Protein AF-A0A1K1QXY0-F1 (afdb_monomer_lite)

Sequence (176 aa):
MKKITLIMVLMLGVLTISAQEKPRDSKDAKHKTHRKKGGKKGMHRMAQFTPEQIAVLQTKRMTLALDLSDAQQSKIKTLNLKNAELIQQKREERKDKKERTKLSPEKKYAIANAKLDHQIEHKRALQKILSKEQYAQWDKMHKRKSHTLKKRGMHNAKDRKDRKDRMEKREKTMKS

Foldseek 3Di:
DDDDDDDDDDDDDDDDDDDDDDPPDDPPVPPPPPPVCVVVPVVVVVVPDDLLRQLLVVLVVLCVQQVADPQLSVLSSVLSSVVSVVVVVVVVVVVVCPDPDDDDPVRVVVVVVVVVVSVVVSLVSCPVRDDPVSSVSVVVVVVVVVVVVVVVVVVVVVVVVVVVVVVVVVVVVVVD

Secondary structure (DSSP, 8-state):
--------------------------TTTT------THHHHHHHHHTSS-HHHHHHHHHHHHHHHH---HHHHHHHHHHHHHHHHHHHHHHHHHHS--S-PPPPHHHHHHHHHHHHHHHHHHHHHHHHHS-HHHHHHHHHHHHHHHHHHHHHHHHHHHHHHHHHHHHHHHHHHH--

pLDDT: mean 78.33, std 22.55, range [33.69, 98.56]

InterPro domains:
  IPR032612 Protein of unknown function DUF4890 [PF16231] (44-138)

Structure (mmCIF, N/CA/C/O backbone):
data_AF-A0A1K1QXY0-F1
#
_entry.id   AF-A0A1K1QXY0-F1
#
loop_
_atom_site.group_PDB
_atom_site.id
_atom_site.type_symbol
_atom_site.label_atom_id
_atom_site.label_alt_id
_atom_site.label_comp_id
_atom_site.label_asym_id
_atom_site.label_entity_id
_atom_site.label_seq_id
_atom_site.pdbx_PDB_ins_code
_atom_site.Cartn_x
_atom_site.Cartn_y
_atom_site.Cartn_z
_atom_site.occupancy
_atom_site.B_iso_or_equiv
_atom_site.auth_seq_id
_atom_site.auth_comp_id
_atom_site.auth_asym_id
_atom_site.auth_atom_id
_atom_site.pdbx_PDB_model_num
ATOM 1 N N . MET A 1 1 ? -21.125 51.966 -11.416 1.00 35.94 1 MET A N 1
ATOM 2 C CA . MET A 1 1 ? -21.248 52.924 -12.535 1.00 35.94 1 MET A CA 1
ATOM 3 C C . MET A 1 1 ? -21.067 52.206 -13.873 1.00 35.94 1 MET A C 1
ATOM 5 O O . MET A 1 1 ? -20.005 51.652 -14.082 1.00 35.94 1 MET A O 1
ATOM 9 N N . LYS A 1 2 ? -22.128 52.213 -14.703 1.00 35.66 2 LYS A N 1
ATOM 10 C CA . LYS A 1 2 ? -22.162 52.487 -16.165 1.00 35.66 2 LYS A CA 1
ATOM 11 C C . LYS A 1 2 ? -21.273 51.585 -17.067 1.00 35.66 2 LYS A C 1
ATOM 13 O O . LYS A 1 2 ? -20.063 51.712 -17.032 1.00 35.66 2 LYS A O 1
ATOM 18 N N . LYS A 1 3 ? -21.825 50.555 -17.746 1.00 42.81 3 LYS A N 1
ATOM 19 C CA . LYS A 1 3 ? -22.315 50.520 -19.164 1.00 42.81 3 LYS A CA 1
ATOM 20 C C . LYS A 1 3 ? -21.261 51.067 -20.162 1.00 42.81 3 LYS A C 1
ATOM 22 O O . LYS A 1 3 ? -20.833 52.193 -19.974 1.00 42.81 3 LYS A O 1
ATOM 27 N N . ILE A 1 4 ? -20.833 50.348 -21.212 1.00 51.12 4 ILE A N 1
ATOM 28 C CA . ILE A 1 4 ? -21.409 50.407 -22.580 1.00 51.12 4 ILE A CA 1
ATOM 29 C C . ILE A 1 4 ? -20.658 49.424 -23.520 1.00 51.12 4 ILE A C 1
ATOM 31 O O . ILE A 1 4 ? -19.444 49.264 -23.438 1.00 51.12 4 ILE A O 1
ATOM 35 N N . THR A 1 5 ? -21.420 48.785 -24.407 1.00 46.44 5 THR A N 1
ATOM 36 C CA . THR A 1 5 ? -21.060 47.971 -25.585 1.00 46.44 5 THR A CA 1
ATOM 37 C C . THR A 1 5 ? -20.739 48.800 -26.845 1.00 46.44 5 THR A C 1
ATOM 39 O O . THR A 1 5 ? -21.180 49.939 -26.929 1.00 46.44 5 THR A O 1
ATOM 42 N N . LEU A 1 6 ? -20.203 48.128 -27.885 1.00 41.81 6 LEU A N 1
ATOM 43 C CA . LEU A 1 6 ? -20.196 48.492 -29.328 1.00 41.81 6 LEU A CA 1
ATOM 44 C C . LEU A 1 6 ? -19.102 49.488 -29.778 1.00 41.81 6 LEU A C 1
ATOM 46 O O . LEU A 1 6 ? -18.869 50.486 -29.115 1.00 41.81 6 LEU A O 1
ATOM 50 N N . ILE A 1 7 ? -18.348 49.228 -30.859 1.00 47.78 7 ILE A N 1
ATOM 51 C CA . ILE A 1 7 ? -18.649 49.550 -32.283 1.00 47.78 7 ILE A CA 1
ATOM 52 C C . ILE A 1 7 ? -17.670 48.713 -33.159 1.00 47.78 7 ILE A C 1
ATOM 54 O O . ILE A 1 7 ? -16.475 48.700 -32.881 1.00 47.78 7 ILE A O 1
ATOM 58 N N . MET A 1 8 ? -18.127 47.792 -34.027 1.00 38.38 8 MET A N 1
ATOM 59 C CA . MET A 1 8 ? -18.477 47.987 -35.460 1.00 38.38 8 MET A CA 1
ATOM 60 C C . MET A 1 8 ? -17.282 48.457 -36.324 1.00 38.38 8 MET A C 1
ATOM 62 O O . MET A 1 8 ? -16.876 49.605 -36.255 1.00 38.38 8 MET A O 1
ATOM 66 N N . VAL A 1 9 ? -16.580 47.536 -36.999 1.00 47.69 9 VAL A N 1
ATOM 67 C CA . VAL A 1 9 ? -16.713 47.229 -38.448 1.00 47.69 9 VAL A CA 1
ATOM 68 C C . VAL A 1 9 ? -16.255 48.366 -39.376 1.00 47.69 9 VAL A C 1
ATOM 70 O O . VAL A 1 9 ? -16.939 49.370 -39.524 1.00 47.69 9 VAL A O 1
ATOM 73 N N . LEU A 1 10 ? -15.161 48.116 -40.102 1.00 38.91 10 LEU A N 1
ATOM 74 C CA . LEU A 1 10 ? -14.876 48.652 -41.442 1.00 38.91 10 LEU A CA 1
ATOM 75 C C . LEU A 1 10 ? -14.004 47.584 -42.146 1.00 38.91 10 LEU A C 1
ATOM 77 O O . LEU A 1 10 ? -12.918 47.282 -41.661 1.00 38.91 10 LEU A O 1
ATOM 81 N N . MET A 1 11 ? -14.565 46.736 -43.024 1.00 36.28 11 MET A N 1
ATOM 82 C CA . MET A 1 11 ? -14.681 46.930 -44.491 1.00 36.28 11 MET A CA 1
ATOM 83 C C . MET A 1 11 ? -13.298 47.159 -45.138 1.00 36.28 11 MET A C 1
ATOM 85 O O . MET A 1 11 ? -12.574 48.026 -44.681 1.00 36.28 11 MET A O 1
ATOM 89 N N . LEU A 1 12 ? -12.838 46.532 -46.224 1.00 35.06 12 LEU A N 1
ATOM 90 C CA . LEU A 1 12 ? -13.373 45.626 -47.248 1.00 35.06 12 LEU A CA 1
ATOM 91 C C . LEU A 1 12 ? -12.202 45.361 -48.234 1.00 35.06 12 LEU A C 1
ATOM 93 O O . LEU A 1 12 ? -11.414 46.270 -48.475 1.00 35.06 12 LEU A O 1
ATOM 97 N N . GLY A 1 13 ? -12.165 44.186 -48.877 1.00 34.69 13 GLY A N 1
ATOM 98 C CA . GLY A 1 13 ? -11.406 43.920 -50.121 1.00 34.69 13 GLY A CA 1
ATOM 99 C C . GLY A 1 13 ? -9.982 43.387 -49.901 1.00 34.69 13 GLY A C 1
ATOM 100 O O . GLY A 1 13 ? -9.205 43.986 -49.181 1.00 34.69 13 GLY A O 1
ATOM 101 N N . VAL A 1 14 ? -9.546 42.258 -50.465 1.00 46.19 14 VAL A N 1
ATOM 102 C CA . VAL A 1 14 ? -9.706 41.810 -51.854 1.00 46.19 14 VAL A CA 1
ATOM 103 C C . VAL A 1 14 ? -9.875 40.286 -51.915 1.00 46.19 14 VAL A C 1
ATOM 105 O O . VAL A 1 14 ? -9.141 39.527 -51.285 1.00 46.19 14 VAL A O 1
ATOM 108 N N . LEU A 1 15 ? -10.853 39.862 -52.715 1.00 36.22 15 LEU A N 1
ATOM 109 C CA . LEU A 1 15 ? -11.032 38.502 -53.209 1.00 36.22 15 LEU A CA 1
ATOM 110 C C . LEU A 1 15 ? -9.895 38.145 -54.174 1.00 36.22 15 LEU A C 1
ATOM 112 O O . LEU A 1 15 ? -9.793 38.744 -55.241 1.00 36.22 15 LEU A O 1
ATOM 116 N N . THR A 1 16 ? -9.135 37.099 -53.869 1.00 42.06 16 THR A N 1
ATOM 117 C CA . THR A 1 16 ? -8.588 36.219 -54.905 1.00 42.06 16 THR A CA 1
ATOM 118 C C . THR A 1 16 ? -8.990 34.788 -54.584 1.00 42.06 16 THR A C 1
ATOM 120 O O . THR A 1 16 ? -8.581 34.174 -53.601 1.00 42.06 16 THR A O 1
ATOM 123 N N . ILE A 1 17 ? -9.896 34.296 -55.423 1.00 47.72 17 ILE A N 1
ATOM 124 C CA . ILE A 1 17 ? -10.358 32.920 -55.478 1.00 47.72 17 ILE A CA 1
ATOM 125 C C . ILE A 1 17 ? -9.210 32.101 -56.066 1.00 47.72 17 ILE A C 1
ATOM 127 O O . ILE A 1 17 ? -8.928 32.201 -57.257 1.00 47.72 17 ILE A O 1
ATOM 131 N N . SER A 1 18 ? -8.568 31.270 -55.253 1.00 41.97 18 SER A N 1
ATOM 132 C CA . SER A 1 18 ? -7.847 30.100 -55.746 1.00 41.97 18 SER A CA 1
ATOM 133 C C . SER A 1 18 ? -8.602 28.850 -55.306 1.00 41.97 18 SER A C 1
ATOM 135 O O . SER A 1 18 ? -8.594 28.441 -54.150 1.00 41.97 18 SER A O 1
ATOM 137 N N . ALA A 1 19 ? -9.352 28.329 -56.277 1.00 46.16 19 ALA A N 1
ATOM 138 C CA . ALA A 1 19 ? -9.687 26.928 -56.490 1.00 46.16 19 ALA A CA 1
ATOM 139 C C . ALA A 1 19 ? -9.677 26.019 -55.248 1.00 46.16 19 ALA A C 1
ATOM 141 O O . ALA A 1 19 ? -8.664 25.458 -54.835 1.00 46.16 19 ALA A O 1
ATOM 142 N N . GLN A 1 20 ? -10.876 25.797 -54.720 1.00 34.91 20 GLN A N 1
ATOM 143 C CA . GLN A 1 20 ? -11.178 24.695 -53.826 1.00 34.91 20 GLN A CA 1
ATOM 144 C C . GLN A 1 20 ? -11.182 23.378 -54.625 1.00 34.91 20 GLN A C 1
ATOM 146 O O . GLN A 1 20 ? -12.223 22.942 -55.114 1.00 34.91 20 GLN A O 1
ATOM 151 N N . GLU A 1 21 ? -10.035 22.709 -54.735 1.00 39.59 21 GLU A N 1
ATOM 152 C CA . GLU A 1 21 ? -10.024 21.272 -55.011 1.00 39.59 21 GLU A CA 1
ATOM 153 C C . GLU A 1 21 ? -10.463 20.539 -53.740 1.00 39.59 21 GLU A C 1
ATOM 155 O O . GLU A 1 21 ? -9.768 20.518 -52.726 1.00 39.59 21 GLU A O 1
ATOM 160 N N . LYS A 1 22 ? -11.664 19.955 -53.770 1.00 37.81 22 LYS A N 1
ATOM 161 C CA . LYS A 1 22 ? -12.113 18.993 -52.758 1.00 37.81 22 LYS A CA 1
ATOM 162 C C . LYS A 1 22 ? -11.186 17.768 -52.795 1.00 37.81 22 LYS A C 1
ATOM 164 O O . LYS A 1 22 ? -11.255 17.022 -53.775 1.00 37.81 22 LYS A O 1
ATOM 169 N N . PRO A 1 23 ? -10.429 17.438 -51.732 1.00 33.69 23 PRO A N 1
ATOM 170 C CA . PRO A 1 23 ? -10.004 16.064 -51.565 1.00 33.69 23 PRO A CA 1
ATOM 171 C C . PRO A 1 23 ? -11.251 15.250 -51.214 1.00 33.69 23 PRO A C 1
ATOM 173 O O . PRO A 1 23 ? -11.929 15.493 -50.214 1.00 33.69 23 PRO A O 1
ATOM 176 N N . ARG A 1 24 ? -11.564 14.321 -52.117 1.00 35.53 24 ARG A N 1
ATOM 177 C CA . ARG A 1 24 ? -12.559 13.256 -51.986 1.00 35.53 24 ARG A CA 1
ATOM 178 C C . ARG A 1 24 ? -12.611 12.717 -50.556 1.00 35.53 24 ARG A C 1
ATOM 180 O O . ARG A 1 24 ? -11.570 12.453 -49.955 1.00 35.53 24 ARG A O 1
ATOM 187 N N . ASP A 1 25 ? -13.830 12.509 -50.067 1.00 42.88 25 ASP A N 1
ATOM 188 C CA . ASP A 1 25 ? -14.147 11.821 -48.819 1.00 42.88 25 ASP A CA 1
ATOM 189 C C . ASP A 1 25 ? -13.369 10.501 -48.691 1.00 42.88 25 ASP A C 1
ATOM 191 O O . ASP A 1 25 ? -13.816 9.442 -49.135 1.00 42.88 25 ASP A O 1
ATOM 195 N N . SER A 1 26 ? -12.206 10.537 -48.040 1.00 41.38 26 SER A N 1
ATOM 196 C CA . SER A 1 26 ? -11.620 9.331 -47.473 1.00 41.38 26 SER A CA 1
ATOM 197 C C . SER A 1 26 ? -12.257 9.124 -46.105 1.00 41.38 26 SER A C 1
ATOM 199 O O . SER A 1 26 ? -12.231 9.984 -45.218 1.00 41.38 26 SER A O 1
ATOM 201 N N . LYS A 1 27 ? -12.866 7.953 -45.921 1.00 41.75 27 LYS A N 1
ATOM 202 C CA . LYS A 1 27 ? -13.451 7.463 -44.665 1.00 41.75 27 LYS A CA 1
ATOM 203 C C . LYS A 1 27 ? -12.386 7.215 -43.574 1.00 41.75 27 LYS A C 1
ATOM 205 O O . LYS A 1 27 ? -12.539 6.311 -42.759 1.00 41.75 27 LYS A O 1
ATOM 210 N N . ASP A 1 28 ? -11.337 8.032 -43.508 1.00 45.59 28 ASP A N 1
ATOM 211 C CA . ASP A 1 28 ? -10.187 7.878 -42.614 1.00 45.59 28 ASP A CA 1
ATOM 212 C C . ASP A 1 28 ? -10.144 8.925 -41.485 1.00 45.59 28 ASP A C 1
ATOM 214 O O . ASP A 1 28 ? -9.396 8.783 -40.513 1.00 45.59 28 ASP A O 1
ATOM 218 N N . ALA A 1 29 ? -11.052 9.909 -41.494 1.00 38.75 29 ALA A N 1
ATOM 219 C CA . ALA A 1 29 ? -11.193 10.923 -40.439 1.00 38.75 29 ALA A CA 1
ATOM 220 C C . ALA A 1 29 ? -11.833 10.417 -39.117 1.00 38.75 29 ALA A C 1
ATOM 222 O O . ALA A 1 29 ? -12.154 11.208 -38.227 1.00 38.75 29 ALA A O 1
ATOM 223 N N . LYS A 1 30 ? -12.013 9.099 -38.934 1.00 43.91 30 LYS A N 1
ATOM 224 C CA . LYS A 1 30 ? -12.602 8.494 -37.717 1.00 43.91 30 LYS A CA 1
ATOM 225 C C . LYS A 1 30 ? -11.667 7.562 -36.948 1.00 43.91 30 LYS A C 1
ATOM 227 O O . LYS A 1 30 ? -12.128 6.668 -36.246 1.00 43.91 30 LYS A O 1
ATOM 232 N N . HIS A 1 31 ? -10.361 7.809 -36.955 1.00 45.69 31 HIS A N 1
ATOM 233 C CA . HIS A 1 31 ? -9.482 7.227 -35.935 1.00 45.69 31 HIS A CA 1
ATOM 234 C C . HIS A 1 31 ? -8.967 8.297 -34.968 1.00 45.69 31 HIS A C 1
ATOM 236 O O . HIS A 1 31 ? -7.770 8.418 -34.704 1.00 45.69 31 HIS A O 1
ATOM 242 N N . LYS A 1 32 ? -9.903 9.041 -34.351 1.00 44.25 32 LYS A N 1
ATOM 243 C CA . LYS A 1 32 ? -9.667 9.622 -33.023 1.00 4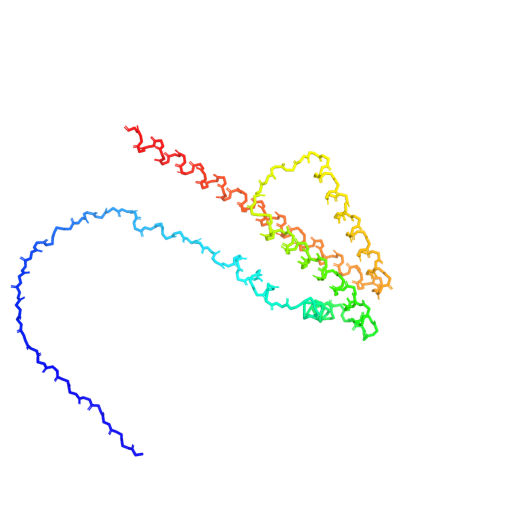4.25 32 LYS A CA 1
ATOM 244 C C . LYS A 1 32 ? -9.315 8.458 -32.111 1.00 44.25 32 LYS A C 1
ATOM 246 O O . LYS A 1 32 ? -10.181 7.763 -31.586 1.00 44.25 32 LYS A O 1
ATOM 251 N N . THR A 1 33 ? -8.019 8.211 -31.949 1.00 40.81 33 THR A N 1
ATOM 252 C CA . THR A 1 33 ? -7.536 7.314 -30.916 1.00 40.81 33 THR A CA 1
ATOM 253 C C . THR A 1 33 ? -8.115 7.837 -29.608 1.00 40.81 33 THR A C 1
ATOM 255 O O . THR A 1 33 ? -7.718 8.882 -29.093 1.00 40.81 33 THR A O 1
ATOM 258 N N . HIS A 1 34 ? -9.098 7.131 -29.053 1.00 42.97 34 HIS A N 1
ATOM 259 C CA . HIS A 1 34 ? -9.465 7.306 -27.662 1.00 42.97 34 HIS A CA 1
ATOM 260 C C . HIS A 1 34 ? -8.264 6.824 -26.844 1.00 42.97 34 HIS A C 1
ATOM 262 O O . HIS A 1 34 ? -8.241 5.724 -26.292 1.00 42.97 34 HIS A O 1
ATOM 268 N N . ARG A 1 35 ? -7.218 7.651 -26.754 1.00 46.16 35 ARG A N 1
ATOM 269 C CA . ARG A 1 35 ? -6.230 7.571 -25.692 1.00 46.16 35 ARG A CA 1
ATOM 270 C C . ARG A 1 35 ? -7.014 7.926 -24.441 1.00 46.16 35 ARG A C 1
ATOM 272 O O . ARG A 1 35 ? -7.040 9.085 -24.040 1.00 46.16 35 ARG A O 1
ATOM 279 N N . LYS A 1 36 ? -7.715 6.942 -23.857 1.00 45.94 36 LYS A N 1
ATOM 280 C CA . LYS A 1 36 ? -8.357 7.054 -22.546 1.00 45.94 36 LYS A CA 1
ATOM 281 C C . LYS A 1 36 ? -7.261 7.474 -21.563 1.00 45.94 36 LYS A C 1
ATOM 283 O O . LYS A 1 36 ? -6.607 6.650 -20.929 1.00 45.94 36 LYS A O 1
ATOM 288 N N . LYS A 1 37 ? -7.093 8.791 -21.397 1.00 44.50 37 LYS A N 1
ATOM 289 C CA . LYS A 1 37 ? -6.335 9.467 -20.332 1.00 44.50 37 LYS A CA 1
ATOM 290 C C . LYS A 1 37 ? -6.909 9.135 -18.937 1.00 44.50 37 LYS A C 1
ATOM 292 O O . LYS A 1 37 ? -6.447 9.683 -17.946 1.00 44.50 37 LYS A O 1
ATOM 297 N N . GLY A 1 38 ? -7.888 8.231 -18.826 1.00 41.59 38 GLY A N 1
ATOM 298 C CA . GLY A 1 38 ? -8.486 7.798 -17.564 1.00 41.59 38 GLY A CA 1
ATOM 299 C C . GLY A 1 38 ? -7.573 6.925 -16.697 1.00 41.59 38 GLY A C 1
ATOM 300 O O . GLY A 1 38 ? -7.708 6.945 -15.481 1.00 41.59 38 GLY A O 1
ATOM 301 N N . GLY A 1 39 ? -6.602 6.210 -17.282 1.00 46.19 39 GLY A N 1
ATOM 302 C CA . GLY A 1 39 ? -5.664 5.383 -16.505 1.00 46.19 39 GLY A CA 1
ATOM 303 C C . GLY A 1 39 ? -4.559 6.181 -15.802 1.00 46.19 39 GLY A C 1
ATOM 304 O O . GLY A 1 39 ? -4.115 5.802 -14.723 1.00 46.19 39 GLY A O 1
ATOM 305 N N . LYS A 1 40 ? -4.134 7.309 -16.390 1.00 45.66 40 LYS A N 1
ATOM 306 C CA . LYS A 1 40 ? -3.057 8.141 -15.831 1.00 45.66 40 LYS A CA 1
ATOM 307 C C . LYS A 1 40 ? -3.542 9.086 -14.730 1.00 45.66 40 LYS A C 1
ATOM 309 O O . LYS A 1 40 ? -2.789 9.303 -13.793 1.00 45.66 40 LYS A O 1
ATOM 314 N N . LYS A 1 41 ? -4.778 9.606 -14.785 1.00 45.03 41 LYS A N 1
ATOM 315 C CA . LYS A 1 41 ? -5.270 10.617 -13.820 1.00 45.03 41 LYS A CA 1
ATOM 316 C C . LYS A 1 41 ? -5.265 10.137 -12.360 1.00 45.03 41 LYS A C 1
ATOM 318 O O . LYS A 1 41 ? -4.847 10.889 -11.489 1.00 45.03 41 LYS A O 1
ATOM 323 N N . GLY A 1 42 ? -5.679 8.896 -12.087 1.00 50.41 42 GLY A N 1
ATOM 324 C CA . GLY A 1 42 ? -5.696 8.357 -10.717 1.00 50.41 42 GLY A CA 1
ATOM 325 C C . GLY A 1 42 ? -4.298 8.107 -10.140 1.00 50.41 42 GLY A C 1
ATOM 326 O O . GLY A 1 42 ? -4.055 8.384 -8.969 1.00 50.41 42 GLY A O 1
ATOM 327 N N . MET A 1 43 ? -3.366 7.642 -10.978 1.00 47.00 43 MET A N 1
ATOM 328 C CA . MET A 1 43 ? -1.971 7.420 -10.585 1.00 47.00 43 MET A CA 1
ATOM 329 C C . MET A 1 43 ? -1.208 8.744 -10.419 1.00 47.00 43 MET A C 1
ATOM 331 O O . MET A 1 43 ? -0.393 8.854 -9.513 1.00 47.00 43 MET A O 1
ATOM 335 N N . HIS A 1 44 ? -1.526 9.763 -11.230 1.00 50.91 44 HIS A N 1
ATOM 336 C CA . HIS A 1 44 ? -0.943 11.106 -11.116 1.00 50.91 44 HIS A CA 1
ATOM 337 C C . HIS A 1 44 ? -1.356 11.820 -9.826 1.00 50.91 44 HIS A C 1
ATOM 339 O O . HIS A 1 44 ? -0.521 12.456 -9.199 1.00 50.91 44 HIS A O 1
ATOM 345 N N . ARG A 1 45 ? -2.621 11.687 -9.398 1.00 53.03 45 ARG A N 1
ATOM 346 C CA . ARG A 1 45 ? -3.103 12.315 -8.153 1.00 53.03 45 ARG A CA 1
ATOM 347 C C . ARG A 1 45 ? -2.444 11.731 -6.900 1.00 53.03 45 ARG A C 1
ATOM 349 O O . ARG A 1 45 ? -2.184 12.460 -5.962 1.00 53.03 45 ARG A O 1
ATOM 356 N N . MET A 1 46 ? -2.130 10.434 -6.899 1.00 55.47 46 MET A N 1
ATOM 357 C CA . MET A 1 46 ? -1.413 9.780 -5.789 1.00 55.47 46 MET A CA 1
ATOM 358 C C . MET A 1 46 ? 0.109 9.969 -5.848 1.00 55.47 46 MET A C 1
ATOM 360 O O . MET A 1 46 ? 0.802 9.615 -4.900 1.00 55.47 46 MET A O 1
ATOM 364 N N . ALA A 1 47 ? 0.647 10.475 -6.959 1.00 60.09 47 ALA A N 1
ATOM 365 C CA . ALA A 1 47 ? 2.063 10.815 -7.068 1.00 60.09 47 ALA A CA 1
ATOM 366 C C . ALA A 1 47 ? 2.397 12.169 -6.415 1.00 60.09 47 ALA A C 1
ATOM 368 O O . ALA A 1 47 ? 3.571 12.467 -6.252 1.00 60.09 47 ALA A O 1
ATOM 369 N N . GLN A 1 48 ? 1.384 12.967 -6.059 1.00 73.62 48 GLN A N 1
ATOM 370 C CA . GLN A 1 48 ? 1.547 14.304 -5.478 1.00 73.62 48 GLN A CA 1
ATOM 371 C C . GLN A 1 48 ? 1.438 14.340 -3.950 1.00 73.62 48 GLN A C 1
ATOM 373 O O . GLN A 1 48 ? 1.687 15.383 -3.360 1.00 73.62 48 GLN A O 1
ATOM 378 N N . PHE A 1 49 ? 1.045 13.236 -3.315 1.00 87.06 49 PHE A N 1
ATOM 379 C CA . PHE A 1 49 ? 0.893 13.184 -1.864 1.00 87.06 49 PHE A CA 1
ATOM 380 C C . PHE A 1 49 ? 2.145 12.633 -1.193 1.00 87.06 49 PHE A C 1
ATOM 382 O O . PHE A 1 49 ? 2.778 11.714 -1.722 1.00 87.06 49 PHE A O 1
ATOM 389 N N . THR A 1 50 ? 2.455 13.162 -0.010 1.00 93.81 50 THR A N 1
ATOM 390 C CA . THR A 1 50 ? 3.519 12.628 0.847 1.00 93.81 50 THR A CA 1
ATOM 391 C C . THR A 1 50 ? 3.130 11.245 1.395 1.00 93.81 50 THR A C 1
ATOM 393 O O . THR A 1 50 ? 1.935 10.907 1.421 1.00 93.81 50 THR A O 1
ATOM 396 N N . PRO A 1 51 ? 4.094 10.414 1.834 1.00 95.12 51 PRO A N 1
ATOM 397 C CA . PRO A 1 51 ? 3.800 9.129 2.469 1.0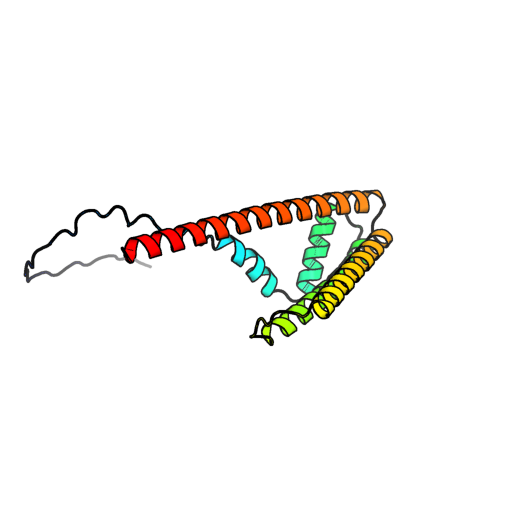0 95.12 51 PRO A CA 1
ATOM 398 C C . PRO A 1 51 ? 2.794 9.236 3.625 1.00 95.12 51 PRO A C 1
ATOM 400 O O . PRO A 1 51 ? 1.869 8.427 3.720 1.00 95.12 51 PRO A O 1
ATOM 403 N N . GLU A 1 52 ? 2.889 10.288 4.435 1.00 96.38 52 GLU A N 1
ATOM 404 C CA . GLU A 1 52 ? 2.010 10.562 5.575 1.00 96.38 52 GLU A CA 1
ATOM 405 C C . GLU A 1 52 ? 0.586 10.874 5.116 1.00 96.38 52 GLU A C 1
ATOM 407 O O . GLU A 1 52 ? -0.379 10.315 5.644 1.00 96.38 52 GLU A O 1
ATOM 412 N N . GLN A 1 53 ? 0.430 11.717 4.092 1.00 96.12 53 GLN A N 1
ATOM 413 C CA . GLN A 1 53 ? -0.879 12.024 3.512 1.00 96.12 53 GLN A CA 1
ATOM 414 C C . GLN A 1 53 ? -1.530 10.769 2.918 1.00 96.12 53 GLN A C 1
ATOM 416 O O . GLN A 1 53 ? -2.728 10.532 3.103 1.00 96.12 53 GLN A O 1
ATOM 421 N N . ILE A 1 54 ? -0.745 9.925 2.242 1.00 94.75 54 ILE A N 1
ATOM 422 C CA . ILE A 1 54 ? -1.214 8.639 1.717 1.00 94.75 54 ILE A CA 1
ATOM 423 C C . ILE A 1 54 ? -1.672 7.737 2.865 1.00 94.75 54 ILE A C 1
ATOM 425 O O . ILE A 1 54 ? -2.765 7.169 2.782 1.00 94.75 54 ILE A O 1
ATOM 429 N N . ALA A 1 55 ? -0.883 7.632 3.933 1.00 97.12 55 ALA A N 1
ATOM 430 C CA . ALA A 1 55 ? -1.204 6.813 5.093 1.00 97.12 55 ALA A CA 1
ATOM 431 C C . ALA A 1 55 ? -2.501 7.263 5.773 1.00 97.12 55 ALA A C 1
ATOM 433 O O . ALA A 1 55 ? -3.366 6.435 6.070 1.00 97.12 55 ALA A O 1
ATOM 434 N N . VAL A 1 56 ? -2.693 8.574 5.944 1.00 97.69 56 VAL A N 1
ATOM 435 C CA . VAL A 1 56 ? -3.929 9.154 6.490 1.00 97.69 56 VAL A CA 1
ATOM 436 C C . VAL A 1 56 ? -5.126 8.820 5.603 1.00 97.69 56 VAL A C 1
ATOM 438 O O . VAL A 1 56 ? -6.134 8.317 6.097 1.00 97.69 56 VAL A O 1
ATOM 441 N N . LEU A 1 57 ? -5.030 9.040 4.289 1.00 97.12 57 LEU A N 1
ATOM 442 C CA . LEU A 1 57 ? -6.131 8.760 3.362 1.00 97.12 57 LEU A CA 1
ATOM 443 C C . LEU A 1 57 ? -6.492 7.273 3.314 1.00 97.12 57 LEU A C 1
ATOM 445 O O . LEU A 1 57 ? -7.668 6.926 3.219 1.00 97.12 57 LEU A O 1
ATOM 449 N N . GLN A 1 58 ? -5.497 6.387 3.345 1.00 95.62 58 GLN A N 1
ATOM 450 C CA . GLN A 1 58 ? -5.730 4.944 3.380 1.00 95.62 58 GLN A CA 1
ATOM 451 C C . GLN A 1 58 ? -6.403 4.516 4.680 1.00 95.62 58 GLN A C 1
ATOM 453 O O . GLN A 1 58 ? -7.355 3.741 4.630 1.00 95.62 58 GLN A O 1
ATOM 458 N N . THR A 1 59 ? -5.962 5.073 5.808 1.00 98.25 59 THR A N 1
ATOM 459 C CA . THR A 1 59 ? -6.558 4.817 7.122 1.00 98.25 59 THR A CA 1
ATOM 460 C C . THR A 1 59 ? -8.013 5.253 7.133 1.00 98.25 59 THR A C 1
ATOM 462 O O . THR A 1 59 ? -8.873 4.411 7.341 1.00 98.25 59 THR A O 1
ATOM 465 N N . LYS A 1 60 ? -8.313 6.505 6.757 1.00 98.31 60 LYS A N 1
ATOM 466 C CA . LYS A 1 60 ? -9.692 7.026 6.708 1.00 98.31 60 LYS A CA 1
ATOM 467 C C . LYS A 1 60 ? -10.606 6.219 5.785 1.00 98.31 60 LYS A C 1
ATOM 469 O O . LYS A 1 60 ? -11.758 5.968 6.116 1.00 98.31 60 LYS A O 1
ATOM 474 N N . ARG A 1 61 ? -10.101 5.776 4.629 1.00 97.00 61 ARG A N 1
ATOM 475 C CA . ARG A 1 61 ? -10.859 4.891 3.727 1.00 97.00 61 ARG A CA 1
ATOM 476 C C . ARG A 1 61 ? -11.155 3.536 4.347 1.00 97.00 61 ARG A C 1
ATOM 478 O O . ARG A 1 61 ? -12.190 2.961 4.037 1.00 97.00 61 ARG A O 1
ATOM 485 N N . MET A 1 62 ? -10.232 3.008 5.144 1.00 97.19 62 MET A N 1
ATOM 486 C CA . MET A 1 62 ? -10.445 1.741 5.823 1.00 97.19 62 MET A CA 1
ATOM 487 C C . MET A 1 62 ? -11.371 1.902 7.027 1.00 97.19 62 MET A C 1
ATOM 489 O O . MET A 1 62 ? -12.223 1.044 7.207 1.00 97.19 62 MET A O 1
ATOM 493 N N . THR A 1 63 ? -11.287 3.020 7.757 1.00 98.31 63 THR A N 1
ATOM 494 C CA . THR A 1 63 ? -12.269 3.417 8.775 1.00 98.31 63 THR A CA 1
ATOM 495 C C . THR A 1 63 ? -13.669 3.444 8.185 1.00 98.31 63 THR A C 1
ATOM 497 O O . THR A 1 63 ? -14.527 2.736 8.675 1.00 98.31 63 THR A O 1
ATOM 500 N N . LEU A 1 64 ? -13.874 4.145 7.066 1.00 98.31 64 LEU A N 1
ATOM 501 C CA . LEU A 1 64 ? -15.181 4.215 6.400 1.00 98.31 64 LEU A CA 1
ATOM 502 C C . LEU A 1 64 ? -15.719 2.845 5.951 1.00 98.31 64 LEU A C 1
ATOM 504 O O . LEU A 1 64 ? -16.914 2.682 5.750 1.00 98.31 64 LEU A O 1
ATOM 508 N N . ALA A 1 65 ? -14.834 1.881 5.703 1.00 96.56 65 ALA A N 1
ATOM 509 C CA . ALA A 1 65 ? -15.219 0.582 5.170 1.00 96.56 65 ALA A CA 1
ATOM 510 C C . ALA A 1 65 ? -15.393 -0.500 6.240 1.00 96.56 65 ALA A C 1
ATOM 512 O O . ALA A 1 65 ? -15.965 -1.535 5.910 1.00 96.56 65 ALA A O 1
ATOM 513 N N . LEU A 1 66 ? -14.824 -0.322 7.435 1.00 98.00 66 LEU A N 1
ATOM 514 C CA . LEU A 1 66 ? -14.716 -1.348 8.483 1.00 98.00 66 LEU A CA 1
ATOM 515 C C . LEU A 1 66 ? -15.068 -0.825 9.885 1.00 98.00 66 LEU A C 1
ATOM 517 O O . LEU A 1 66 ? -14.913 -1.575 10.846 1.00 98.00 66 LEU A O 1
ATOM 521 N N . ASP A 1 67 ? -15.435 0.450 10.006 1.00 97.88 67 ASP A N 1
ATOM 522 C CA . ASP A 1 67 ? -15.756 1.130 11.264 1.00 97.88 67 ASP A CA 1
ATOM 523 C C . ASP A 1 67 ? -14.653 0.956 12.318 1.00 97.88 67 ASP A C 1
ATOM 525 O O . ASP A 1 67 ? -14.843 0.423 13.409 1.00 97.88 67 ASP A O 1
ATOM 529 N N . LEU A 1 68 ? -13.433 1.354 11.943 1.00 98.50 68 LEU A N 1
ATOM 530 C CA . LEU A 1 68 ? -12.256 1.219 12.804 1.00 98.50 68 LEU A CA 1
ATOM 531 C C . LEU A 1 68 ? -12.356 2.121 14.043 1.00 98.50 68 LEU A C 1
ATOM 533 O O . LEU A 1 68 ? -12.572 3.327 13.911 1.00 98.50 68 LEU A O 1
ATOM 537 N N . SER A 1 69 ? -12.054 1.576 15.223 1.00 98.56 69 SER A N 1
ATOM 538 C CA . SER A 1 69 ? -11.902 2.380 16.443 1.00 98.56 69 SER A CA 1
ATOM 539 C C . SER A 1 69 ? -10.668 3.283 16.380 1.00 98.56 69 SER A C 1
ATOM 541 O O . SER A 1 69 ? -9.731 3.017 15.625 1.00 98.56 69 SER A O 1
ATOM 543 N N . ASP A 1 70 ? -10.605 4.329 17.202 1.00 98.25 70 ASP A N 1
ATOM 544 C CA . ASP A 1 70 ? -9.471 5.269 17.199 1.00 98.25 70 ASP A CA 1
ATOM 545 C C . ASP A 1 70 ? -8.125 4.580 17.473 1.00 98.25 70 ASP A C 1
ATOM 547 O O . ASP A 1 70 ? -7.118 4.846 16.805 1.00 98.25 70 ASP A O 1
ATOM 551 N N . ALA A 1 71 ? -8.120 3.599 18.380 1.00 98.38 71 ALA A N 1
ATOM 552 C CA . ALA A 1 71 ? -6.946 2.777 18.655 1.00 98.38 71 ALA A CA 1
ATOM 553 C C . ALA A 1 71 ? -6.512 1.959 17.424 1.00 98.38 71 ALA A C 1
ATOM 555 O O . ALA A 1 71 ? -5.315 1.840 17.139 1.00 98.38 71 ALA A O 1
ATOM 556 N N . GLN A 1 72 ? -7.467 1.414 16.663 1.00 98.44 72 GLN A N 1
ATOM 557 C CA . GLN A 1 72 ? -7.178 0.710 15.413 1.00 98.44 72 GLN A CA 1
ATOM 558 C C . GLN A 1 72 ? -6.668 1.678 14.348 1.00 98.44 72 GLN A C 1
ATOM 560 O O . GLN A 1 72 ? -5.649 1.400 13.720 1.00 98.44 72 GLN A O 1
ATOM 565 N N . GLN A 1 73 ? -7.315 2.831 14.173 1.00 98.56 73 GLN A N 1
ATOM 566 C CA . GLN A 1 73 ? -6.914 3.855 13.209 1.00 98.56 73 GLN A CA 1
ATOM 567 C C . GLN A 1 73 ? -5.464 4.299 13.418 1.00 98.56 73 GLN A C 1
ATOM 569 O O . GLN A 1 73 ? -4.715 4.384 12.446 1.00 98.56 73 GLN A O 1
ATOM 574 N N . SER A 1 74 ? -5.036 4.501 14.667 1.00 98.38 74 SER A N 1
ATOM 575 C CA . SER A 1 74 ? -3.644 4.837 14.991 1.00 98.38 74 SER A CA 1
ATOM 576 C C . SER A 1 74 ? -2.662 3.746 14.533 1.00 98.38 74 SER A C 1
ATOM 578 O O . SER A 1 74 ? -1.737 4.016 13.762 1.00 98.38 74 SER A O 1
ATOM 580 N N . LYS A 1 75 ? -2.914 2.480 14.897 1.00 98.50 75 LYS A N 1
ATOM 581 C CA . LYS A 1 75 ? -2.062 1.337 14.505 1.00 98.50 75 LYS A CA 1
ATOM 582 C C . LYS A 1 75 ? -2.024 1.137 12.986 1.00 98.50 75 LYS A C 1
ATOM 584 O O . LYS A 1 75 ? -0.960 0.915 12.407 1.00 98.50 75 LYS A O 1
ATOM 589 N N . ILE A 1 76 ? -3.179 1.251 12.331 1.00 98.12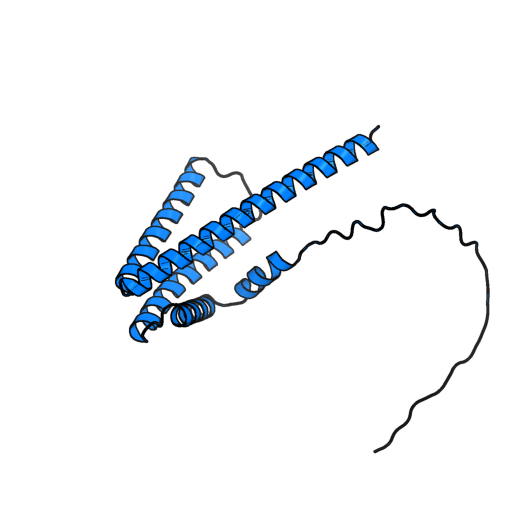 76 ILE A N 1
ATOM 590 C CA . ILE A 1 76 ? -3.321 1.180 10.875 1.00 98.12 76 ILE A CA 1
ATOM 591 C C . ILE A 1 76 ? -2.555 2.313 10.188 1.00 98.12 76 ILE A C 1
ATOM 593 O O . ILE A 1 76 ? -1.902 2.069 9.175 1.00 98.12 76 ILE A O 1
ATOM 597 N N . LYS A 1 77 ? -2.622 3.544 10.705 1.00 98.38 77 LYS A N 1
ATOM 598 C CA . LYS A 1 77 ? -1.913 4.695 10.132 1.00 98.38 77 LYS A CA 1
ATOM 599 C C . LYS A 1 77 ? -0.411 4.451 10.128 1.00 98.38 77 LYS A C 1
ATOM 601 O O . LYS A 1 77 ? 0.215 4.651 9.092 1.00 98.38 77 LYS A O 1
ATOM 606 N N . THR A 1 78 ? 0.141 3.951 11.231 1.00 98.19 78 THR A N 1
ATOM 607 C CA . THR A 1 78 ? 1.560 3.580 11.324 1.00 98.19 78 THR A CA 1
ATOM 608 C C . THR A 1 78 ? 1.926 2.485 10.324 1.00 98.19 78 THR A C 1
ATOM 610 O O . THR A 1 78 ? 2.929 2.602 9.623 1.00 98.19 78 THR A O 1
ATOM 613 N N . LEU A 1 79 ? 1.096 1.445 10.193 1.00 97.81 79 LEU A N 1
ATOM 614 C CA . LEU A 1 79 ? 1.305 0.389 9.197 1.00 97.81 79 LEU A CA 1
ATOM 615 C C . LEU A 1 79 ? 1.281 0.946 7.760 1.00 97.81 79 LEU A C 1
ATOM 617 O O . LEU A 1 79 ? 2.145 0.625 6.945 1.00 97.81 79 LEU A O 1
ATOM 621 N N . ASN A 1 80 ? 0.314 1.809 7.450 1.00 97.06 80 ASN A N 1
ATOM 622 C CA . ASN A 1 80 ? 0.173 2.421 6.131 1.00 97.06 80 ASN A CA 1
ATOM 623 C C . ASN A 1 80 ? 1.310 3.397 5.807 1.00 97.06 80 ASN A C 1
ATOM 625 O O . ASN A 1 80 ? 1.686 3.492 4.641 1.00 97.06 80 ASN A O 1
ATOM 629 N N . LEU A 1 81 ? 1.861 4.092 6.806 1.00 97.94 81 LEU A N 1
ATOM 630 C CA . LEU A 1 81 ? 3.006 4.988 6.635 1.00 97.94 81 LEU A CA 1
ATOM 631 C C . LEU A 1 81 ? 4.239 4.211 6.181 1.00 97.94 81 LEU A C 1
ATOM 633 O O . LEU A 1 81 ? 4.756 4.495 5.103 1.00 97.94 81 LEU A O 1
ATOM 637 N N . LYS A 1 82 ? 4.602 3.146 6.907 1.00 96.44 82 LYS A N 1
ATOM 638 C CA . LYS A 1 82 ? 5.721 2.263 6.536 1.00 96.44 82 LYS A CA 1
ATOM 639 C C . LYS A 1 82 ? 5.583 1.732 5.106 1.00 96.44 82 LYS A C 1
ATOM 641 O O . LYS A 1 82 ? 6.524 1.756 4.315 1.00 96.44 82 LYS A O 1
ATOM 646 N N . ASN A 1 83 ? 4.375 1.300 4.733 1.00 94.44 83 ASN A N 1
ATOM 647 C CA . ASN A 1 83 ? 4.101 0.855 3.366 1.00 94.44 83 ASN A CA 1
ATOM 648 C C . ASN A 1 83 ? 4.262 1.982 2.334 1.00 94.44 83 ASN A C 1
ATOM 650 O O . ASN A 1 83 ? 4.745 1.744 1.226 1.00 94.44 83 ASN A O 1
ATOM 654 N N . ALA A 1 84 ? 3.783 3.187 2.648 1.00 94.44 84 ALA A N 1
ATOM 655 C CA . ALA A 1 84 ? 3.826 4.327 1.744 1.00 94.44 84 ALA A CA 1
ATOM 656 C C . ALA A 1 84 ? 5.266 4.800 1.510 1.00 94.44 84 ALA A C 1
ATOM 658 O O . ALA A 1 84 ? 5.634 5.034 0.358 1.00 94.44 84 ALA A O 1
ATOM 659 N N . GLU A 1 85 ? 6.084 4.849 2.561 1.00 95.00 85 GLU A N 1
ATOM 660 C CA . GLU A 1 85 ? 7.521 5.135 2.498 1.00 95.00 85 GLU A CA 1
ATOM 661 C C . GLU A 1 85 ? 8.245 4.106 1.628 1.00 95.00 85 GLU A C 1
ATOM 663 O O . GLU A 1 85 ? 8.924 4.478 0.671 1.00 95.00 85 GLU A O 1
ATOM 668 N N . LEU A 1 86 ? 8.002 2.809 1.850 1.00 93.31 86 LEU A N 1
ATOM 669 C CA . LEU A 1 86 ? 8.598 1.745 1.037 1.00 93.31 86 LEU A CA 1
ATOM 670 C C . LEU A 1 86 ? 8.210 1.858 -0.445 1.00 93.31 86 LEU A C 1
ATOM 672 O O . LEU A 1 86 ? 9.021 1.619 -1.343 1.00 93.31 86 LEU A O 1
ATOM 676 N N . ILE A 1 87 ? 6.950 2.193 -0.737 1.00 90.25 87 ILE A N 1
ATOM 677 C CA . ILE A 1 87 ? 6.487 2.402 -2.115 1.00 90.25 87 ILE A CA 1
ATOM 678 C C . ILE A 1 87 ? 7.168 3.624 -2.733 1.00 90.25 87 ILE A C 1
ATOM 680 O O . ILE A 1 87 ? 7.504 3.578 -3.920 1.00 90.25 87 ILE A O 1
ATOM 684 N N . GLN A 1 88 ? 7.346 4.694 -1.960 1.00 90.75 88 GLN A N 1
ATOM 685 C CA . GLN A 1 88 ? 7.992 5.925 -2.396 1.00 90.75 88 GLN A CA 1
ATOM 686 C C . GLN A 1 88 ? 9.480 5.686 -2.679 1.00 90.75 88 GLN A C 1
ATOM 688 O O . GLN A 1 88 ? 9.926 5.991 -3.781 1.00 90.75 88 GLN A O 1
ATOM 693 N N . GLN A 1 89 ? 10.206 5.009 -1.790 1.00 91.12 89 GLN A N 1
ATOM 694 C CA . GLN A 1 89 ? 11.595 4.597 -2.014 1.00 91.12 89 GLN A CA 1
ATOM 695 C C . GLN A 1 89 ? 11.732 3.763 -3.296 1.00 91.12 89 GLN A C 1
ATOM 697 O O . GLN A 1 89 ? 12.461 4.127 -4.217 1.00 91.12 89 GLN A O 1
ATOM 702 N N . LYS A 1 90 ? 10.916 2.710 -3.442 1.00 87.50 90 LYS A N 1
ATOM 703 C CA . LYS A 1 90 ? 10.890 1.875 -4.658 1.00 87.50 90 LYS A CA 1
ATOM 704 C C . LYS A 1 90 ? 10.470 2.645 -5.912 1.00 87.50 90 LYS A C 1
ATOM 706 O O . LYS A 1 90 ? 10.613 2.133 -7.026 1.00 87.50 90 LYS A O 1
ATOM 711 N N . ARG A 1 91 ? 9.811 3.797 -5.779 1.00 85.56 91 ARG A N 1
ATOM 712 C CA . ARG A 1 91 ? 9.456 4.659 -6.909 1.00 85.56 91 ARG A CA 1
ATOM 713 C C . ARG A 1 91 ? 10.665 5.486 -7.326 1.00 85.56 91 ARG A C 1
ATOM 715 O O . ARG A 1 91 ? 10.936 5.506 -8.521 1.00 85.56 91 ARG A O 1
ATOM 722 N N . GLU A 1 92 ? 11.367 6.105 -6.382 1.00 87.12 92 GLU A N 1
ATOM 723 C CA . GLU A 1 92 ? 12.589 6.873 -6.654 1.00 87.12 92 GLU A CA 1
ATOM 724 C C . GLU A 1 92 ? 13.673 5.978 -7.273 1.00 87.12 92 GLU A C 1
ATOM 726 O O . GLU A 1 92 ? 14.103 6.246 -8.390 1.00 87.12 92 GLU A O 1
ATOM 731 N N . GLU A 1 93 ? 13.927 4.793 -6.703 1.00 86.00 93 GLU A N 1
ATOM 732 C CA . GLU A 1 93 ? 14.867 3.800 -7.263 1.00 86.00 93 GLU A CA 1
ATOM 733 C C . GLU A 1 93 ? 14.571 3.403 -8.722 1.00 86.00 93 GLU A C 1
ATOM 735 O O . GLU A 1 93 ? 15.445 2.931 -9.454 1.00 86.00 93 GLU A O 1
ATOM 740 N N . ARG A 1 94 ? 13.307 3.519 -9.151 1.00 81.44 94 ARG A N 1
ATOM 741 C CA . ARG A 1 94 ? 12.884 3.226 -10.526 1.00 81.44 94 ARG A CA 1
ATOM 742 C C . ARG A 1 94 ? 12.952 4.436 -11.449 1.00 81.44 94 ARG A C 1
ATOM 744 O O . ARG A 1 94 ? 12.990 4.221 -12.656 1.00 81.44 94 ARG A O 1
ATOM 751 N N . LYS A 1 95 ? 12.914 5.666 -10.931 1.00 78.81 95 LYS A N 1
ATOM 752 C CA . LYS A 1 95 ? 13.111 6.874 -11.747 1.00 78.81 95 LYS A CA 1
ATOM 753 C C . LYS A 1 95 ? 14.557 6.970 -12.220 1.00 78.81 95 LYS A C 1
ATOM 755 O O . LYS A 1 95 ? 14.784 7.309 -13.379 1.00 78.81 95 LYS A O 1
ATOM 760 N N . ASP A 1 96 ? 15.491 6.586 -11.358 1.00 69.12 96 ASP A N 1
ATOM 761 C CA . ASP A 1 96 ? 16.928 6.664 -11.640 1.00 69.12 96 ASP A CA 1
ATOM 762 C C . ASP A 1 96 ? 17.380 5.576 -12.625 1.00 69.12 96 ASP A C 1
ATOM 764 O O . ASP A 1 96 ? 18.329 5.743 -13.387 1.00 69.12 96 ASP A O 1
ATOM 768 N N . LYS A 1 97 ? 16.622 4.476 -12.709 1.00 70.69 97 LYS A N 1
ATOM 769 C CA . LYS A 1 97 ? 16.823 3.407 -13.694 1.00 70.69 97 LYS A CA 1
ATOM 770 C C . LYS A 1 97 ? 16.062 3.722 -14.985 1.00 70.69 97 LYS A C 1
ATOM 772 O O . LYS A 1 97 ? 14.996 3.164 -15.248 1.00 70.69 97 LYS A O 1
ATOM 777 N N . LYS A 1 98 ? 16.623 4.618 -15.808 1.00 59.47 98 LYS A N 1
ATOM 778 C CA . LYS A 1 98 ? 16.089 4.953 -17.148 1.00 59.47 98 LYS A CA 1
ATOM 779 C C . LYS A 1 98 ? 16.064 3.751 -18.100 1.00 59.47 98 LYS A C 1
ATOM 781 O O . LYS A 1 98 ? 15.221 3.699 -18.994 1.00 59.47 98 LYS A O 1
ATOM 786 N N . GLU A 1 99 ? 16.928 2.764 -17.881 1.00 60.28 99 GLU A N 1
ATOM 787 C CA . GLU A 1 99 ? 17.031 1.584 -18.734 1.00 60.28 99 GLU A CA 1
ATOM 788 C C . GLU A 1 99 ? 16.252 0.388 -18.170 1.00 60.28 99 GLU A C 1
ATOM 790 O O . GLU A 1 99 ? 16.508 -0.115 -17.073 1.00 60.28 99 GLU A O 1
ATOM 795 N N . ARG A 1 100 ? 15.273 -0.105 -18.938 1.00 63.69 100 ARG A N 1
ATOM 796 C CA . ARG A 1 100 ? 14.523 -1.324 -18.601 1.00 63.69 100 ARG A CA 1
ATOM 797 C C . ARG A 1 100 ? 15.299 -2.549 -19.077 1.00 63.69 100 ARG A C 1
ATOM 799 O O . ARG A 1 100 ? 14.886 -3.208 -20.030 1.00 63.69 100 ARG A O 1
ATOM 806 N N . THR A 1 101 ? 16.405 -2.865 -18.415 1.00 73.06 101 THR A N 1
ATOM 807 C CA . THR A 1 101 ? 17.143 -4.106 -18.681 1.00 73.06 101 THR A CA 1
ATOM 808 C C . THR A 1 101 ? 16.303 -5.327 -18.283 1.00 73.06 101 THR A C 1
ATOM 810 O O . THR A 1 101 ? 15.534 -5.309 -17.312 1.00 73.06 101 THR A O 1
ATOM 813 N N . LYS A 1 102 ? 16.387 -6.410 -19.069 1.00 79.69 102 LYS A N 1
ATOM 814 C CA . LYS A 1 102 ? 15.740 -7.683 -18.718 1.00 79.69 102 LYS A CA 1
ATOM 815 C C . LYS A 1 102 ? 16.389 -8.213 -17.437 1.00 79.69 102 LYS A C 1
ATOM 817 O O . LYS A 1 102 ? 17.582 -8.476 -17.404 1.00 79.69 102 LYS A O 1
ATOM 822 N N . LEU A 1 103 ? 15.585 -8.403 -16.393 1.00 84.00 103 LEU A N 1
ATOM 823 C CA . LEU A 1 103 ? 16.048 -9.014 -15.146 1.00 84.00 103 LEU A CA 1
ATOM 824 C C . LEU A 1 103 ? 16.426 -10.489 -15.369 1.00 84.00 103 LEU A C 1
ATOM 826 O O . LEU A 1 103 ? 15.679 -11.215 -16.042 1.00 84.00 103 LEU A O 1
ATOM 830 N N . SER A 1 104 ? 17.526 -10.929 -14.749 1.00 90.38 104 SER A N 1
ATOM 831 C CA . SER A 1 104 ? 17.895 -12.347 -14.669 1.00 90.38 104 SER A CA 1
ATOM 832 C C . SER A 1 104 ? 16.817 -13.157 -13.923 1.00 90.38 104 SER A C 1
ATOM 834 O O . SER A 1 104 ? 16.056 -12.579 -13.134 1.00 90.38 104 SER A O 1
ATOM 836 N N . PRO A 1 105 ? 16.700 -14.476 -14.166 1.00 93.19 105 PRO A N 1
ATOM 837 C CA . PRO A 1 105 ? 15.761 -15.340 -13.445 1.00 93.19 105 PRO A CA 1
ATOM 838 C C . PRO A 1 105 ? 15.893 -15.242 -11.918 1.00 93.19 105 PRO A C 1
ATOM 840 O O . PRO A 1 105 ? 14.890 -15.041 -11.237 1.00 93.19 105 PRO A O 1
ATOM 843 N N . GLU A 1 106 ? 17.117 -15.256 -11.393 1.00 93.56 106 GLU A N 1
ATOM 844 C CA . GLU A 1 106 ? 17.409 -15.114 -9.957 1.00 93.56 106 GLU A CA 1
ATOM 845 C C . GLU A 1 106 ? 16.899 -13.786 -9.388 1.00 93.56 106 GLU A C 1
ATOM 847 O O . GLU A 1 106 ? 16.189 -13.758 -8.383 1.00 93.56 106 GLU A O 1
ATOM 852 N N . LYS A 1 107 ? 17.169 -12.666 -10.076 1.00 90.00 107 LYS A N 1
ATOM 853 C CA . LYS A 1 107 ? 16.665 -11.347 -9.660 1.00 90.00 107 LYS A CA 1
ATOM 854 C C . LYS A 1 107 ? 15.138 -11.298 -9.682 1.00 90.00 107 LYS A C 1
ATOM 856 O O . LYS A 1 107 ? 14.531 -10.679 -8.810 1.00 90.00 107 LYS A O 1
ATOM 861 N N . LYS A 1 108 ? 14.490 -11.948 -10.658 1.00 89.94 108 LYS A N 1
ATOM 862 C CA . LYS A 1 108 ? 13.021 -12.059 -10.700 1.00 89.94 108 LYS A CA 1
ATOM 863 C C . LYS A 1 108 ? 12.487 -12.857 -9.513 1.00 89.94 108 LYS A C 1
ATOM 865 O O . LYS A 1 108 ? 11.504 -12.421 -8.917 1.00 89.94 108 LYS A O 1
ATOM 870 N N . TYR A 1 109 ? 13.126 -13.977 -9.177 1.00 95.19 109 TYR A N 1
ATOM 871 C CA . TYR A 1 109 ? 12.766 -14.801 -8.026 1.00 95.19 109 TYR A CA 1
ATOM 872 C C . TYR A 1 109 ? 12.890 -14.014 -6.719 1.00 95.19 109 TYR A C 1
ATOM 874 O O . TYR A 1 109 ? 11.910 -13.901 -5.988 1.00 95.19 109 TYR A O 1
ATOM 882 N N . ALA A 1 110 ? 14.031 -13.363 -6.478 1.00 95.12 110 ALA A N 1
ATOM 883 C CA . ALA A 1 110 ? 14.259 -12.570 -5.270 1.00 95.12 110 ALA A CA 1
ATOM 884 C C . ALA A 1 110 ? 13.218 -11.447 -5.101 1.00 95.12 110 ALA A C 1
ATOM 886 O O . ALA A 1 110 ? 12.648 -11.270 -4.025 1.00 95.12 110 ALA A O 1
ATOM 887 N N . ILE A 1 111 ? 12.898 -10.725 -6.182 1.00 90.69 111 ILE A N 1
ATOM 888 C CA . ILE A 1 111 ? 11.859 -9.683 -6.164 1.00 90.69 111 ILE A CA 1
ATOM 889 C C . ILE A 1 111 ? 10.473 -10.278 -5.883 1.00 90.69 111 ILE A C 1
ATOM 891 O O . ILE A 1 111 ? 9.670 -9.660 -5.178 1.00 90.69 111 ILE A O 1
ATOM 895 N N . ALA A 1 112 ? 10.160 -11.443 -6.457 1.00 93.44 112 ALA A N 1
ATOM 896 C CA . ALA A 1 112 ? 8.894 -12.124 -6.215 1.00 93.44 112 ALA A CA 1
ATOM 897 C C . ALA A 1 112 ? 8.777 -12.567 -4.752 1.00 93.44 112 ALA A C 1
ATOM 899 O O . ALA A 1 112 ? 7.749 -12.289 -4.134 1.00 93.44 112 ALA A O 1
ATOM 900 N N . ASN A 1 113 ? 9.835 -13.159 -4.197 1.00 97.06 113 ASN A N 1
ATOM 901 C CA . ASN A 1 113 ? 9.873 -13.622 -2.816 1.00 97.06 113 ASN A CA 1
ATOM 902 C C . ASN A 1 113 ? 9.708 -12.458 -1.831 1.00 97.06 113 ASN A C 1
ATOM 904 O O . ASN A 1 113 ? 8.730 -12.414 -1.093 1.00 97.06 113 ASN A O 1
ATOM 908 N N . ALA A 1 114 ? 10.534 -11.412 -1.954 1.00 94.38 114 ALA A N 1
ATOM 909 C CA . ALA A 1 114 ? 10.451 -10.228 -1.095 1.00 94.38 114 ALA A CA 1
ATOM 910 C C . ALA A 1 114 ? 9.077 -9.531 -1.157 1.00 94.38 114 ALA A C 1
ATOM 912 O O . ALA A 1 114 ? 8.603 -8.937 -0.187 1.00 94.38 114 ALA A O 1
ATOM 913 N N . LYS A 1 115 ? 8.404 -9.583 -2.313 1.00 92.38 115 LYS A N 1
ATOM 914 C CA . LYS A 1 115 ? 7.037 -9.072 -2.447 1.00 92.38 115 LYS A CA 1
ATOM 915 C C . LYS A 1 115 ? 6.032 -9.936 -1.683 1.00 92.38 115 LYS A C 1
ATOM 917 O O . LYS A 1 115 ? 5.110 -9.374 -1.095 1.00 92.38 115 LYS A O 1
ATOM 922 N N . LEU A 1 116 ? 6.156 -11.259 -1.753 1.00 96.69 116 LEU A N 1
ATOM 923 C CA . LEU A 1 116 ? 5.280 -12.187 -1.040 1.00 96.69 116 LEU A CA 1
ATOM 924 C C . LEU A 1 116 ? 5.484 -12.067 0.472 1.00 96.69 116 LEU A C 1
ATOM 926 O O . LEU A 1 116 ? 4.494 -11.921 1.184 1.00 96.69 116 LEU A O 1
ATOM 930 N N . ASP A 1 117 ? 6.728 -11.984 0.937 1.00 97.06 117 ASP A N 1
ATOM 931 C CA . ASP A 1 117 ? 7.056 -11.791 2.354 1.00 97.06 117 ASP A CA 1
ATOM 932 C C . ASP A 1 117 ? 6.422 -10.512 2.905 1.00 97.06 117 ASP A C 1
ATOM 934 O O . ASP A 1 117 ? 5.691 -10.551 3.894 1.00 97.06 117 ASP A O 1
ATOM 938 N N . HIS A 1 118 ? 6.567 -9.394 2.189 1.00 94.75 118 HIS A N 1
ATOM 939 C CA . HIS A 1 118 ? 5.912 -8.139 2.559 1.00 94.75 118 HIS A CA 1
ATOM 940 C C . HIS A 1 118 ? 4.377 -8.264 2.594 1.00 94.75 118 HIS A C 1
ATOM 942 O O . HIS A 1 118 ? 3.704 -7.657 3.426 1.00 94.75 118 HIS A O 1
ATOM 948 N N . GLN A 1 119 ? 3.772 -9.020 1.673 1.00 93.56 119 GLN A N 1
ATOM 949 C CA . GLN A 1 119 ? 2.322 -9.251 1.688 1.00 93.56 119 GLN A CA 1
ATOM 950 C C . GLN A 1 119 ? 1.888 -10.096 2.890 1.00 93.56 119 GLN A C 1
ATOM 952 O O . GLN A 1 119 ? 0.834 -9.823 3.470 1.00 93.56 119 GLN A O 1
ATOM 957 N N . ILE A 1 120 ? 2.684 -11.097 3.259 1.00 96.44 120 ILE A N 1
ATOM 958 C CA . ILE A 1 120 ? 2.451 -11.958 4.419 1.00 96.44 120 ILE A CA 1
ATOM 959 C C . ILE A 1 120 ? 2.565 -11.141 5.703 1.00 96.44 120 ILE A C 1
ATOM 961 O O . ILE A 1 120 ? 1.645 -11.169 6.521 1.00 96.44 120 ILE A O 1
ATOM 965 N N . GLU A 1 121 ? 3.639 -10.371 5.860 1.00 97.00 121 GLU A N 1
ATOM 966 C CA . GLU A 1 121 ? 3.859 -9.503 7.017 1.00 97.00 121 GLU A CA 1
ATOM 967 C C . GLU A 1 121 ? 2.707 -8.510 7.182 1.00 97.00 121 GLU A C 1
ATOM 969 O O . GLU A 1 121 ? 2.096 -8.426 8.248 1.00 97.00 121 GLU A O 1
ATOM 974 N N . HIS A 1 122 ? 2.327 -7.835 6.097 1.00 95.38 122 HIS A N 1
ATOM 975 C CA . HIS A 1 122 ? 1.215 -6.897 6.110 1.00 95.38 122 HIS A CA 1
ATOM 976 C C . HIS A 1 122 ? -0.108 -7.559 6.514 1.00 95.38 122 HIS A C 1
ATOM 978 O O . HIS A 1 122 ? -0.871 -7.010 7.310 1.00 95.38 122 HIS A O 1
ATOM 984 N N . LYS A 1 123 ? -0.399 -8.755 5.981 1.00 96.31 123 LYS A N 1
ATOM 985 C CA . LYS A 1 123 ? -1.595 -9.517 6.363 1.00 96.31 123 LYS A CA 1
ATOM 986 C C . LYS A 1 123 ? -1.577 -9.885 7.844 1.00 96.31 123 LYS A C 1
ATOM 988 O O . LYS A 1 123 ? -2.597 -9.697 8.501 1.00 96.31 123 LYS A O 1
ATOM 993 N N . ARG A 1 124 ? -0.443 -10.358 8.367 1.00 97.75 124 ARG A N 1
ATOM 994 C C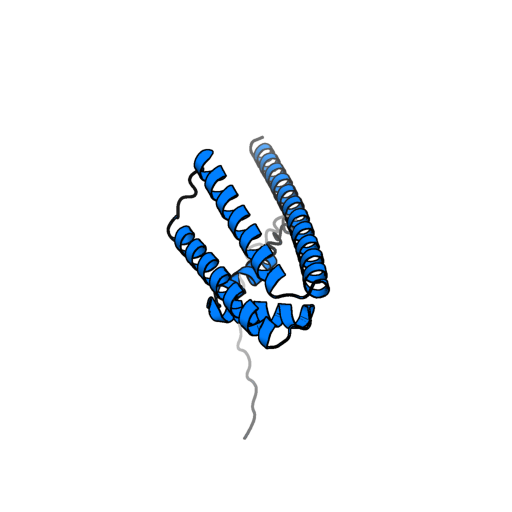A . ARG A 1 124 ? -0.273 -10.693 9.790 1.00 97.75 124 ARG A CA 1
ATOM 995 C C . ARG A 1 124 ? -0.448 -9.465 10.682 1.00 97.75 124 ARG A C 1
ATOM 997 O O . ARG A 1 124 ? -1.123 -9.550 11.701 1.00 97.75 124 ARG A O 1
ATOM 1004 N N . ALA A 1 125 ? 0.106 -8.317 10.293 1.00 97.62 125 ALA A N 1
ATOM 1005 C CA . ALA A 1 125 ? -0.056 -7.066 11.029 1.00 97.62 125 ALA A CA 1
ATOM 1006 C C . ALA A 1 125 ? -1.531 -6.643 11.108 1.00 97.62 125 ALA A C 1
ATOM 1008 O O . ALA A 1 125 ? -2.014 -6.299 12.183 1.00 97.62 125 ALA A O 1
ATOM 1009 N N . LEU A 1 126 ? -2.275 -6.742 10.002 1.00 97.44 126 LEU A N 1
ATOM 1010 C CA . LEU A 1 126 ? -3.708 -6.447 9.997 1.00 97.44 126 LEU A CA 1
ATOM 1011 C C . LEU A 1 126 ? -4.524 -7.417 10.853 1.00 97.44 126 LEU A C 1
ATOM 1013 O O . LEU A 1 126 ? -5.417 -6.965 11.559 1.00 97.44 126 LEU A O 1
ATOM 1017 N N . GLN A 1 127 ? -4.211 -8.717 10.836 1.00 97.44 127 GLN A N 1
ATOM 1018 C CA . GLN A 1 127 ? -4.888 -9.703 11.693 1.00 97.44 127 GLN A CA 1
ATOM 1019 C C . GLN A 1 127 ? -4.746 -9.387 13.185 1.00 97.44 127 GLN A C 1
ATOM 1021 O O . GLN A 1 127 ? -5.645 -9.698 13.954 1.00 97.44 127 GLN A O 1
ATOM 1026 N N . LYS A 1 128 ? -3.637 -8.759 13.595 1.00 98.12 128 LYS A N 1
ATOM 1027 C CA . LYS A 1 128 ? -3.409 -8.342 14.987 1.00 98.12 128 LYS A CA 1
ATOM 1028 C C . LYS A 1 128 ? -4.156 -7.059 15.373 1.00 98.12 128 LYS A C 1
ATOM 1030 O O . LYS A 1 128 ? -4.303 -6.784 16.559 1.00 98.12 128 LYS A O 1
ATOM 1035 N N . ILE A 1 129 ? -4.549 -6.235 14.399 1.00 98.31 129 ILE A N 1
ATOM 1036 C CA . ILE A 1 129 ? -5.179 -4.925 14.641 1.00 98.31 129 ILE A CA 1
ATOM 1037 C C . ILE A 1 129 ? -6.701 -5.007 14.493 1.00 98.31 129 ILE A C 1
ATOM 1039 O O . ILE A 1 129 ? -7.431 -4.370 15.251 1.00 98.31 129 ILE A O 1
ATOM 1043 N N . LEU A 1 130 ? -7.174 -5.750 13.496 1.00 98.38 130 LEU A N 1
ATOM 1044 C CA . LEU A 1 130 ? -8.586 -5.856 13.145 1.00 98.38 130 LEU A CA 1
ATOM 1045 C C . LEU A 1 130 ? -9.271 -6.966 13.942 1.00 98.38 130 LEU A C 1
ATOM 1047 O O . LEU A 1 130 ? -8.658 -7.990 14.242 1.00 98.38 130 LEU A O 1
ATOM 1051 N N . SER A 1 131 ? -10.564 -6.797 14.218 1.00 98.50 131 SER A N 1
ATOM 1052 C CA . SER A 1 131 ? -11.393 -7.905 14.694 1.00 98.50 131 SER A CA 1
ATOM 1053 C C . SER A 1 131 ? -11.517 -8.991 13.617 1.00 98.50 131 SER A C 1
ATOM 1055 O O . SER A 1 131 ? -11.237 -8.767 12.433 1.00 98.50 131 SER A O 1
ATOM 1057 N N . LYS A 1 132 ? -11.979 -10.185 14.007 1.00 98.06 132 LYS A N 1
ATOM 1058 C CA . LYS A 1 132 ? -12.194 -11.305 13.077 1.00 98.06 132 LYS A CA 1
ATOM 1059 C C . LYS A 1 132 ? -13.136 -10.924 11.926 1.00 98.06 132 LYS A C 1
ATOM 1061 O O . LYS A 1 132 ? -12.856 -11.239 10.770 1.00 98.06 132 LYS A O 1
ATOM 1066 N N . GLU A 1 133 ? -14.212 -10.208 12.238 1.00 98.00 133 GLU A N 1
ATOM 1067 C CA . GLU A 1 133 ? -15.216 -9.743 11.274 1.00 98.00 133 GLU A CA 1
ATOM 1068 C C . GLU A 1 133 ? -14.647 -8.674 10.335 1.00 98.00 133 GLU A C 1
ATOM 1070 O O . GLU A 1 133 ? -14.722 -8.812 9.110 1.00 98.00 133 GLU A O 1
ATOM 1075 N N . GLN A 1 134 ? -13.971 -7.664 10.893 1.00 98.31 134 GLN A N 1
ATOM 1076 C CA . GLN A 1 134 ? -13.314 -6.611 10.115 1.00 98.31 134 GLN A CA 1
ATOM 1077 C C . GLN A 1 134 ? -12.249 -7.190 9.175 1.00 98.31 134 GLN A C 1
ATOM 1079 O O . GLN A 1 134 ? -12.155 -6.792 8.011 1.00 98.31 134 GLN A O 1
ATOM 1084 N N . TYR A 1 135 ? -11.459 -8.162 9.643 1.00 98.31 135 TYR A N 1
ATOM 1085 C CA . TYR A 1 135 ? -10.458 -8.832 8.817 1.00 98.31 135 TYR A CA 1
ATOM 1086 C C . TYR A 1 135 ? -11.096 -9.638 7.680 1.00 98.31 135 TYR A C 1
ATOM 1088 O O . TYR A 1 135 ? -10.625 -9.570 6.543 1.00 98.31 135 TYR A O 1
ATOM 1096 N N . ALA A 1 136 ? -12.183 -10.368 7.947 1.00 98.00 136 ALA A N 1
ATOM 1097 C CA . ALA A 1 136 ? -12.905 -11.115 6.920 1.00 98.00 136 ALA A CA 1
ATOM 1098 C C . ALA A 1 136 ? -13.475 -10.182 5.835 1.00 98.00 136 ALA A C 1
ATOM 1100 O O . ALA A 1 136 ? -13.327 -10.446 4.635 1.00 98.00 136 ALA A O 1
ATOM 1101 N N . GLN A 1 137 ? -14.057 -9.049 6.238 1.00 97.56 137 GLN A N 1
ATOM 1102 C CA . GLN A 1 137 ? -14.544 -8.022 5.318 1.00 97.56 137 GLN A CA 1
ATOM 1103 C C . GLN A 1 137 ? -13.401 -7.407 4.505 1.00 97.56 137 GLN A C 1
ATOM 1105 O O . GLN A 1 137 ? -13.502 -7.289 3.277 1.00 97.56 137 GLN A O 1
ATOM 1110 N N . TRP A 1 138 ? -12.283 -7.080 5.156 1.00 97.50 138 TRP A N 1
ATOM 1111 C CA . TRP A 1 138 ? -11.077 -6.603 4.487 1.00 97.50 138 TRP A CA 1
ATOM 1112 C C . TRP A 1 138 ? -10.557 -7.608 3.450 1.00 97.50 138 TRP A C 1
ATOM 1114 O O . TRP A 1 138 ? -10.313 -7.221 2.304 1.00 97.50 138 TRP A O 1
ATOM 1124 N N . ASP A 1 139 ? -10.441 -8.894 3.793 1.00 96.12 139 ASP A N 1
ATOM 1125 C CA . ASP A 1 139 ? -9.928 -9.931 2.890 1.00 96.12 139 ASP A CA 1
ATOM 1126 C C . ASP A 1 139 ? -10.867 -10.143 1.691 1.00 96.12 139 ASP A C 1
ATOM 1128 O O . ASP A 1 139 ? -10.405 -10.220 0.547 1.00 96.12 139 ASP A O 1
ATOM 1132 N N . LYS A 1 140 ? -12.192 -10.108 1.901 1.00 96.75 140 LYS A N 1
ATOM 1133 C CA . LYS A 1 140 ? -13.193 -10.142 0.818 1.00 96.75 140 LYS A CA 1
ATOM 1134 C C . LYS A 1 140 ? -13.042 -8.951 -0.130 1.00 96.75 140 LYS A C 1
ATOM 1136 O O . LYS A 1 140 ? -12.978 -9.129 -1.353 1.00 96.75 140 LYS A O 1
ATOM 1141 N N . MET A 1 141 ? -12.942 -7.732 0.403 1.00 94.75 141 MET A N 1
ATOM 1142 C CA . MET A 1 141 ? -12.717 -6.527 -0.403 1.00 94.75 141 MET A CA 1
ATOM 1143 C C . MET A 1 141 ? -11.387 -6.591 -1.161 1.00 94.75 141 MET A C 1
ATOM 1145 O O . MET A 1 141 ? -11.326 -6.234 -2.344 1.00 94.75 141 MET A O 1
ATOM 1149 N N . HIS A 1 142 ? -10.334 -7.081 -0.507 1.00 92.00 142 HIS A N 1
ATOM 1150 C CA . HIS A 1 142 ? -9.004 -7.226 -1.082 1.00 92.00 142 HIS A CA 1
ATOM 1151 C C . HIS A 1 142 ? -8.996 -8.226 -2.246 1.00 92.00 142 HIS A C 1
ATOM 1153 O O . HIS A 1 142 ? -8.515 -7.901 -3.337 1.00 92.00 142 HIS A O 1
ATOM 1159 N N . LYS A 1 143 ? -9.610 -9.402 -2.069 1.00 93.19 143 LYS A N 1
ATOM 1160 C CA . LYS A 1 143 ? -9.793 -10.413 -3.122 1.00 93.19 143 LYS A CA 1
ATOM 1161 C C . LYS A 1 143 ? -10.583 -9.854 -4.302 1.00 93.19 143 LYS A C 1
ATOM 1163 O O . LYS A 1 143 ? -10.119 -9.945 -5.440 1.00 93.19 143 LYS A O 1
ATOM 1168 N N . ARG A 1 144 ? -11.716 -9.183 -4.058 1.00 93.62 144 ARG A N 1
ATOM 1169 C CA . ARG A 1 144 ? -12.525 -8.552 -5.120 1.00 93.62 144 ARG A CA 1
ATOM 1170 C C . ARG A 1 144 ? -11.717 -7.533 -5.925 1.00 93.62 144 ARG A C 1
ATOM 1172 O O . ARG A 1 144 ? -11.780 -7.513 -7.159 1.00 93.62 144 ARG A O 1
ATOM 1179 N N . LYS A 1 145 ? -10.922 -6.702 -5.246 1.00 88.62 145 LYS A N 1
ATOM 1180 C CA . LYS A 1 145 ? -10.028 -5.734 -5.895 1.00 88.62 145 LYS A CA 1
ATOM 1181 C C . LYS A 1 145 ? -8.964 -6.439 -6.738 1.00 88.62 145 LYS A C 1
ATOM 1183 O O . LYS A 1 145 ? -8.753 -6.039 -7.881 1.00 88.62 145 LYS A O 1
ATOM 1188 N N . SER A 1 146 ? -8.348 -7.499 -6.216 1.00 89.00 146 SER A N 1
ATOM 1189 C CA . SER A 1 146 ? -7.367 -8.315 -6.944 1.00 89.00 146 SER A CA 1
ATOM 1190 C C . SER A 1 146 ? -7.961 -8.921 -8.222 1.00 89.00 146 SER A C 1
ATOM 1192 O O . SER A 1 146 ? -7.419 -8.718 -9.311 1.00 89.00 146 SER A O 1
ATOM 1194 N N . HIS A 1 147 ? -9.138 -9.548 -8.133 1.00 90.88 147 HIS A N 1
ATOM 1195 C CA . HIS A 1 147 ? -9.857 -10.088 -9.293 1.00 90.88 147 HIS A CA 1
ATOM 1196 C C . HIS A 1 147 ? -10.172 -9.017 -10.340 1.00 90.88 147 HIS A C 1
ATOM 1198 O O . HIS A 1 147 ? -9.935 -9.214 -11.533 1.00 90.88 147 HIS A O 1
ATOM 1204 N N . THR A 1 148 ? -10.648 -7.852 -9.898 1.00 90.62 148 THR A N 1
ATOM 1205 C CA . THR A 1 148 ? -10.953 -6.729 -10.794 1.00 90.62 148 THR A CA 1
ATOM 1206 C C . THR A 1 148 ? -9.700 -6.245 -11.526 1.00 90.62 148 THR A C 1
ATOM 1208 O O . THR A 1 148 ? -9.737 -5.997 -12.733 1.00 90.62 148 THR A O 1
ATOM 1211 N N . LEU A 1 149 ? -8.570 -6.133 -10.823 1.00 84.62 149 LEU A N 1
ATOM 1212 C CA . LEU A 1 149 ? -7.293 -5.743 -11.423 1.00 84.62 149 LEU A CA 1
ATOM 1213 C C . LEU A 1 149 ? -6.789 -6.794 -12.418 1.00 84.62 149 LEU A C 1
ATOM 1215 O O . LEU A 1 149 ? -6.355 -6.419 -13.508 1.00 84.62 149 LEU A O 1
ATOM 1219 N N . LYS A 1 150 ? -6.914 -8.088 -12.096 1.00 87.56 150 LYS A N 1
ATOM 1220 C CA . LYS A 1 150 ? -6.563 -9.194 -13.001 1.00 87.56 150 LYS A CA 1
ATOM 1221 C C . LYS A 1 150 ? -7.382 -9.131 -14.291 1.00 87.56 150 LYS A C 1
ATOM 1223 O O . LYS A 1 150 ? -6.800 -9.107 -15.373 1.00 87.56 150 LYS A O 1
ATOM 1228 N N . LYS A 1 151 ? -8.709 -8.994 -14.185 1.00 87.44 151 LYS A N 1
ATOM 1229 C CA . LYS A 1 151 ? -9.610 -8.873 -15.344 1.00 87.44 151 LYS A CA 1
ATOM 1230 C C . LYS A 1 151 ? -9.236 -7.677 -16.224 1.00 87.44 151 LYS A C 1
ATOM 1232 O O . LYS A 1 151 ? -9.086 -7.821 -17.434 1.00 87.44 151 LYS A O 1
ATOM 1237 N N . ARG A 1 152 ? -8.997 -6.504 -15.625 1.00 82.69 152 ARG A N 1
ATOM 1238 C CA . ARG A 1 152 ? -8.540 -5.309 -16.364 1.00 82.69 152 ARG A CA 1
ATOM 1239 C C . ARG A 1 152 ? -7.184 -5.527 -17.041 1.00 82.69 152 ARG A C 1
ATOM 1241 O O . ARG A 1 152 ? -6.985 -5.043 -18.150 1.00 82.69 152 ARG A O 1
ATOM 1248 N N . GLY A 1 153 ? -6.268 -6.248 -16.397 1.00 84.75 153 GLY A N 1
ATOM 1249 C CA . GLY A 1 153 ? -4.980 -6.629 -16.978 1.00 84.75 153 GLY A CA 1
ATOM 1250 C C . GLY A 1 153 ? -5.135 -7.481 -18.238 1.00 84.75 153 GLY A C 1
ATOM 1251 O O . GLY A 1 153 ? -4.512 -7.176 -19.252 1.00 84.75 153 GLY A O 1
ATOM 1252 N N . MET A 1 154 ? -6.018 -8.481 -18.197 1.00 85.69 154 MET A N 1
ATOM 1253 C CA . MET A 1 154 ? -6.311 -9.358 -19.337 1.00 85.69 154 MET A CA 1
ATOM 1254 C C . MET A 1 154 ? -6.931 -8.591 -20.510 1.00 85.69 154 MET A C 1
ATOM 1256 O O . MET A 1 154 ? -6.455 -8.721 -21.635 1.00 85.69 154 MET A O 1
ATOM 1260 N N . HIS A 1 155 ? -7.926 -7.732 -20.251 1.00 83.12 155 HIS A N 1
ATOM 1261 C CA . HIS A 1 155 ? -8.518 -6.886 -21.295 1.00 83.12 155 HIS A CA 1
ATOM 1262 C C . HIS A 1 155 ? -7.471 -5.982 -21.958 1.00 83.12 155 HIS A C 1
ATOM 1264 O O . HIS A 1 155 ? -7.362 -5.958 -23.177 1.00 83.12 155 HIS A O 1
ATOM 1270 N N . ASN A 1 156 ? -6.627 -5.316 -21.164 1.00 80.56 156 ASN A N 1
ATOM 1271 C CA . ASN A 1 156 ? -5.569 -4.462 -21.707 1.00 80.56 156 ASN A CA 1
ATOM 1272 C C . ASN A 1 156 ? -4.529 -5.246 -22.528 1.00 80.56 156 ASN A C 1
ATOM 1274 O O . ASN A 1 156 ? -3.944 -4.689 -23.456 1.00 80.56 156 ASN A O 1
ATOM 1278 N N . ALA A 1 157 ? -4.246 -6.502 -22.167 1.00 84.31 157 ALA A N 1
ATOM 1279 C CA . ALA A 1 157 ? -3.334 -7.356 -22.923 1.00 84.31 157 ALA A CA 1
ATOM 1280 C C . ALA A 1 157 ? -3.932 -7.738 -24.284 1.00 84.31 157 ALA A C 1
ATOM 1282 O O . ALA A 1 157 ? -3.244 -7.611 -25.297 1.00 84.31 157 ALA A O 1
ATOM 1283 N N . LYS A 1 158 ? -5.219 -8.109 -24.311 1.00 85.75 158 LYS A N 1
ATOM 1284 C CA . LYS A 1 158 ? -5.962 -8.375 -25.549 1.00 85.75 158 LYS A CA 1
ATOM 1285 C C . LYS A 1 158 ? -5.987 -7.143 -26.457 1.00 85.75 158 LYS A C 1
ATOM 1287 O O . LYS A 1 158 ? -5.520 -7.217 -27.584 1.00 85.75 158 LYS A O 1
ATOM 1292 N N . ASP A 1 159 ? -6.371 -5.983 -25.923 1.00 85.12 159 ASP A N 1
ATOM 1293 C CA . ASP A 1 159 ? -6.420 -4.725 -26.682 1.00 85.12 159 ASP A CA 1
ATOM 1294 C C . ASP A 1 159 ? -5.062 -4.341 -27.297 1.00 85.12 159 ASP A C 1
ATOM 1296 O O . ASP A 1 159 ? -4.998 -3.721 -28.363 1.00 85.12 159 ASP A O 1
ATOM 1300 N N . ARG A 1 160 ? -3.955 -4.663 -26.611 1.00 84.44 160 ARG A N 1
ATOM 1301 C CA . ARG A 1 160 ? -2.596 -4.442 -27.126 1.00 84.44 160 ARG A CA 1
ATOM 1302 C C . ARG A 1 160 ? -2.253 -5.402 -28.255 1.00 84.44 160 ARG A C 1
ATOM 1304 O O . ARG A 1 160 ? -1.668 -4.941 -29.232 1.00 84.44 160 ARG A O 1
ATOM 1311 N N . LYS A 1 161 ? -2.608 -6.684 -28.123 1.00 87.75 161 LYS A N 1
ATOM 1312 C CA . LYS A 1 161 ? -2.416 -7.690 -29.173 1.00 87.75 161 LYS A CA 1
ATOM 1313 C C . LYS A 1 161 ? -3.198 -7.299 -30.427 1.00 87.75 161 LYS A C 1
ATOM 1315 O O . LYS A 1 161 ? -2.586 -7.059 -31.457 1.00 87.75 161 LYS A O 1
ATOM 1320 N N . ASP A 1 162 ? -4.497 -7.042 -30.287 1.00 88.50 162 ASP A N 1
ATOM 1321 C CA . ASP A 1 162 ? -5.373 -6.658 -31.400 1.00 88.50 162 ASP A CA 1
ATOM 1322 C C . ASP A 1 162 ? -4.875 -5.387 -32.107 1.00 88.50 162 ASP A C 1
ATOM 1324 O O . ASP A 1 162 ? -4.992 -5.231 -33.321 1.00 88.50 162 ASP A O 1
ATOM 1328 N N . ARG A 1 163 ? -4.306 -4.440 -31.350 1.00 89.88 163 ARG A N 1
ATOM 1329 C CA . ARG A 1 163 ? -3.694 -3.242 -31.929 1.00 89.88 163 ARG A CA 1
ATOM 1330 C C . ARG A 1 163 ? -2.423 -3.564 -32.715 1.00 89.88 163 ARG A C 1
ATOM 1332 O O . ARG A 1 163 ? -2.249 -2.970 -33.773 1.00 89.88 163 ARG A O 1
ATOM 1339 N N . LYS A 1 164 ? -1.553 -4.437 -32.201 1.00 89.50 164 LYS A N 1
ATOM 1340 C CA . LYS A 1 164 ? -0.322 -4.859 -32.884 1.00 89.50 164 LYS A CA 1
ATOM 1341 C C . LYS A 1 164 ? -0.662 -5.554 -34.201 1.00 89.50 164 LYS A C 1
ATOM 1343 O O . LYS A 1 164 ? -0.172 -5.126 -35.237 1.00 89.50 164 LYS A O 1
ATOM 1348 N N . ASP A 1 165 ? -1.604 -6.491 -34.165 1.00 90.50 165 ASP A N 1
ATOM 1349 C CA . ASP A 1 165 ? -2.047 -7.254 -35.335 1.00 90.50 165 ASP A CA 1
ATOM 1350 C C . ASP A 1 165 ? -2.640 -6.326 -36.415 1.00 90.50 165 ASP A C 1
ATOM 1352 O O . ASP A 1 165 ? -2.342 -6.458 -37.603 1.00 90.50 165 ASP A O 1
ATOM 1356 N N . ARG A 1 166 ? -3.418 -5.303 -36.016 1.00 91.31 166 ARG A N 1
ATOM 1357 C CA . ARG A 1 166 ? -3.907 -4.266 -36.946 1.00 91.31 166 ARG A CA 1
ATOM 1358 C C . ARG A 1 166 ? -2.788 -3.418 -37.552 1.00 91.31 166 ARG A C 1
ATOM 1360 O O . ARG A 1 166 ? -2.914 -3.024 -38.708 1.00 91.31 166 ARG A O 1
ATOM 1367 N N . MET A 1 167 ? -1.742 -3.085 -36.790 1.00 90.50 167 MET A N 1
ATOM 1368 C CA . MET A 1 167 ? -0.602 -2.327 -37.323 1.00 90.50 167 MET A CA 1
ATOM 1369 C C . MET A 1 167 ? 0.199 -3.167 -38.319 1.00 90.50 167 MET A C 1
ATOM 1371 O O . MET A 1 167 ? 0.472 -2.682 -39.410 1.00 90.50 167 MET A O 1
ATOM 1375 N N . GLU A 1 168 ? 0.483 -4.430 -37.994 1.00 89.38 168 GLU A N 1
ATOM 1376 C CA . GLU A 1 168 ? 1.193 -5.354 -38.889 1.00 89.38 168 GLU A CA 1
ATOM 1377 C C . GLU A 1 168 ? 0.419 -5.587 -40.192 1.00 89.38 168 GLU A C 1
ATOM 1379 O O . GLU A 1 168 ? 1.003 -5.573 -41.273 1.00 89.38 168 GLU A O 1
ATOM 1384 N N . LYS A 1 169 ? -0.912 -5.737 -40.118 1.00 89.12 169 LYS A N 1
ATOM 1385 C CA . LYS A 1 169 ? -1.752 -5.868 -41.316 1.00 89.12 169 LYS A CA 1
ATOM 1386 C C . LYS A 1 169 ? -1.695 -4.613 -42.194 1.00 89.12 169 LYS A C 1
ATOM 1388 O O . LYS A 1 169 ? -1.562 -4.746 -43.403 1.00 89.12 169 LYS A O 1
ATOM 1393 N N . ARG A 1 170 ? -1.754 -3.416 -41.594 1.00 88.31 170 ARG A N 1
ATOM 1394 C CA . ARG A 1 170 ? -1.646 -2.132 -42.316 1.00 88.31 170 ARG A CA 1
ATOM 1395 C C . ARG A 1 170 ? -0.278 -1.932 -42.964 1.00 88.31 170 ARG A C 1
ATOM 1397 O O . ARG A 1 170 ? -0.203 -1.408 -44.068 1.00 88.31 170 ARG A O 1
ATOM 1404 N N . GLU A 1 171 ? 0.790 -2.340 -42.288 1.00 86.06 171 GLU A N 1
ATOM 1405 C CA . GLU A 1 171 ? 2.147 -2.257 -42.827 1.00 86.06 171 GLU A CA 1
ATOM 1406 C C . GLU A 1 171 ? 2.321 -3.178 -44.040 1.00 86.06 171 GLU A C 1
ATOM 1408 O O . GLU A 1 171 ? 2.868 -2.753 -45.052 1.00 86.06 171 GLU A O 1
ATOM 1413 N N . LYS A 1 172 ? 1.788 -4.405 -43.977 1.00 84.69 172 LYS A N 1
ATOM 1414 C CA . LYS A 1 172 ? 1.800 -5.341 -45.110 1.00 84.69 172 LYS A CA 1
ATOM 1415 C C . LYS A 1 172 ? 1.016 -4.812 -46.312 1.00 84.69 172 LYS A C 1
ATOM 1417 O O . LYS A 1 172 ? 1.488 -4.947 -47.430 1.00 84.69 172 LYS A O 1
ATOM 1422 N N . THR A 1 173 ? -0.138 -4.178 -46.092 1.00 84.94 173 THR A N 1
ATOM 1423 C CA . THR A 1 173 ? -0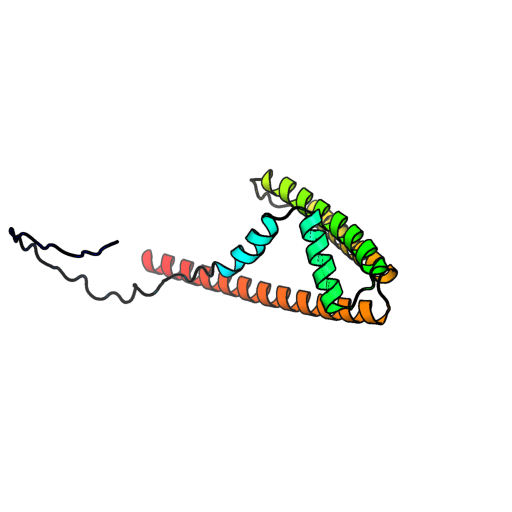.951 -3.609 -47.183 1.00 84.94 173 THR A CA 1
ATOM 1424 C C . THR A 1 173 ? -0.376 -2.335 -47.800 1.00 84.94 173 THR A C 1
ATOM 1426 O O . THR A 1 173 ? -0.813 -1.971 -48.876 1.00 84.94 173 THR A O 1
ATOM 1429 N N . MET A 1 174 ? 0.543 -1.629 -47.128 1.00 78.19 174 MET A N 1
ATOM 1430 C CA . MET A 1 174 ? 1.212 -0.447 -47.703 1.00 78.19 174 MET A CA 1
ATOM 1431 C C . MET A 1 174 ? 2.531 -0.780 -48.415 1.00 78.19 174 MET A C 1
ATOM 1433 O O . MET A 1 174 ? 3.111 0.096 -49.046 1.00 78.19 174 MET A O 1
ATOM 1437 N N . LYS A 1 175 ? 3.027 -2.016 -48.279 1.00 76.00 175 LYS A N 1
ATOM 1438 C CA . LYS A 1 175 ? 4.249 -2.507 -48.940 1.00 76.00 175 LYS A CA 1
ATOM 1439 C C . L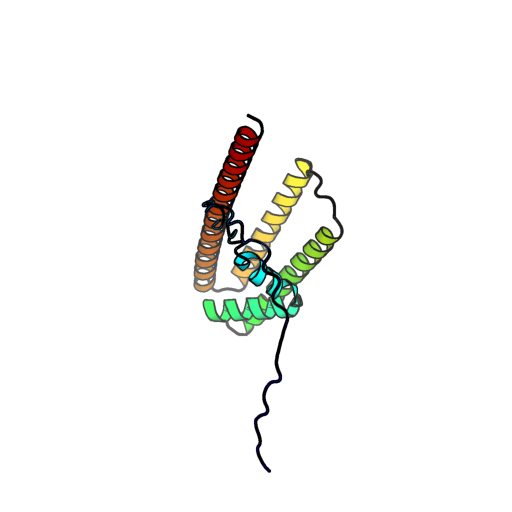YS A 1 175 ? 3.962 -3.411 -50.148 1.00 76.00 175 LYS A C 1
ATOM 1441 O O . LYS A 1 175 ? 4.912 -3.882 -50.764 1.00 76.00 175 LYS A O 1
ATOM 1446 N N . SER A 1 176 ? 2.688 -3.679 -50.433 1.00 62.22 176 SER A N 1
ATOM 1447 C CA . SER A 1 176 ? 2.196 -4.399 -51.614 1.00 62.22 176 SER A CA 1
ATOM 1448 C C . SER A 1 176 ? 1.479 -3.429 -52.532 1.00 62.22 176 SER A C 1
ATOM 1450 O O . SER A 1 176 ? 1.386 -3.783 -53.723 1.00 62.22 176 SER A O 1
#

Radius of gyration: 28.04 Å; chains: 1; bounding box: 40×68×75 Å

Organism: NCBI:txid76595